Protein AF-A0A143XQ13-F1 (afdb_monomer_lite)

Sequence (86 aa):
MQKSENTKGRKKQFTKAFSYIDYSKDEKRYFGKILFYEKGKKLPKRAALEIRIDANNKADLKEQMRRIEKLYPSDQNTITVDMEMI

Foldseek 3Di:
DDDPPPLVVVQQFKAWAEKEWEADPVVLKIKIKTFIDTPPDDPDPDGPDMDIDIGNDPVVVVVVVVVVNVSHHHDPNHDYDYDYDD

pLDDT: mean 75.45, std 15.93, range [39.0, 93.25]

Radius of gyration: 14.31 Å; chains: 1; bounding box: 27×42×38 Å

Structure (mmCIF, N/CA/C/O backbone):
data_AF-A0A143XQ13-F1
#
_entry.id   AF-A0A143XQ13-F1
#
loop_
_atom_site.group_PDB
_atom_site.id
_atom_site.type_symbol
_atom_site.label_atom_id
_atom_site.label_alt_id
_atom_site.label_comp_id
_atom_site.label_asym_id
_atom_site.label_entity_id
_atom_site.label_seq_id
_atom_site.pdbx_PDB_ins_code
_atom_site.Cartn_x
_atom_site.Cartn_y
_atom_site.Cartn_z
_atom_site.occupancy
_atom_site.B_iso_or_equiv
_atom_site.auth_seq_id
_atom_site.auth_comp_id
_atom_site.auth_asym_id
_atom_site.auth_atom_id
_atom_site.pdbx_PDB_model_num
ATOM 1 N N . MET A 1 1 ? -8.555 30.958 5.683 1.00 42.84 1 MET A N 1
ATOM 2 C CA . MET A 1 1 ? -7.631 29.896 6.142 1.00 42.84 1 MET A CA 1
ATOM 3 C C . MET A 1 1 ? -8.421 28.866 6.947 1.00 42.84 1 MET A C 1
ATOM 5 O O . MET A 1 1 ? -8.697 29.109 8.114 1.00 42.84 1 MET A O 1
ATOM 9 N N . GLN A 1 2 ? -8.874 27.771 6.326 1.00 39.00 2 GLN A N 1
ATOM 10 C CA . GLN A 1 2 ? -9.576 26.691 7.036 1.00 39.00 2 GLN A CA 1
ATOM 11 C C . GLN A 1 2 ? -8.578 25.637 7.518 1.00 39.00 2 GLN A C 1
ATOM 13 O O . GLN A 1 2 ? -7.670 25.233 6.796 1.00 39.00 2 GLN A O 1
ATOM 18 N N . LYS A 1 3 ? -8.735 25.287 8.793 1.00 39.00 3 LYS A N 1
ATOM 19 C CA . LYS A 1 3 ? -7.778 24.587 9.641 1.00 39.00 3 LYS A CA 1
ATOM 20 C C . LYS A 1 3 ? -7.609 23.120 9.250 1.00 39.00 3 LYS A C 1
ATOM 22 O O . LYS A 1 3 ? -8.568 22.396 8.994 1.00 39.00 3 LYS A O 1
ATOM 27 N N . SER A 1 4 ? -6.359 22.685 9.331 1.00 44.69 4 SER A N 1
ATOM 28 C CA . SER A 1 4 ? -5.837 21.321 9.243 1.00 44.69 4 SER A CA 1
ATOM 29 C C . SER A 1 4 ? -6.332 20.376 10.360 1.00 44.69 4 SER A C 1
ATOM 31 O O . SER A 1 4 ? -5.532 19.687 10.992 1.00 44.69 4 SER A O 1
ATOM 33 N N . GLU A 1 5 ? -7.637 20.331 10.640 1.00 40.06 5 GLU A N 1
ATOM 34 C CA . GLU A 1 5 ? -8.232 19.406 11.624 1.00 40.06 5 GLU A CA 1
ATOM 35 C C . GLU A 1 5 ? -8.643 18.060 11.003 1.00 40.06 5 GLU A C 1
ATOM 37 O O . GLU A 1 5 ? -8.657 17.033 11.685 1.00 40.06 5 GLU A O 1
ATOM 42 N N . ASN A 1 6 ? -8.868 18.013 9.687 1.00 44.78 6 ASN A N 1
ATOM 43 C CA . ASN A 1 6 ? -9.402 16.823 9.012 1.00 44.78 6 ASN A CA 1
ATOM 44 C C . ASN A 1 6 ? -8.430 15.625 8.944 1.00 44.78 6 ASN A C 1
ATOM 46 O O . ASN A 1 6 ? -8.850 14.475 8.806 1.00 44.78 6 ASN A O 1
ATOM 50 N N . THR A 1 7 ? -7.120 15.851 9.070 1.00 45.75 7 THR A N 1
ATOM 51 C CA . THR A 1 7 ? -6.098 14.790 8.998 1.00 45.75 7 THR A CA 1
ATOM 52 C C . THR A 1 7 ? -5.792 14.135 10.346 1.00 45.75 7 THR A C 1
ATOM 54 O O . THR A 1 7 ? -5.420 12.961 10.373 1.00 45.75 7 THR A O 1
ATOM 57 N N . LYS A 1 8 ? -5.987 14.831 11.478 1.00 47.78 8 LYS A N 1
ATOM 58 C CA . LYS A 1 8 ? -5.756 14.253 12.820 1.00 47.78 8 LYS A CA 1
ATOM 59 C C . LYS A 1 8 ? -6.837 13.239 13.221 1.00 47.78 8 LYS A C 1
ATOM 61 O O . LYS A 1 8 ? -6.515 12.270 13.907 1.00 47.78 8 LYS A O 1
ATOM 66 N N . GLY A 1 9 ? -8.081 13.419 12.763 1.00 50.12 9 GLY A N 1
ATOM 67 C CA . GLY A 1 9 ? -9.193 12.493 13.023 1.00 50.12 9 GLY A CA 1
ATOM 68 C C . GLY A 1 9 ? -9.064 11.159 12.278 1.00 50.12 9 GLY A C 1
ATOM 69 O O . GLY A 1 9 ? -9.155 10.097 12.892 1.00 50.12 9 GLY A O 1
ATOM 70 N N . ARG A 1 10 ? -8.743 11.198 10.976 1.00 53.12 10 ARG A N 1
ATOM 71 C CA . ARG A 1 10 ? -8.629 9.993 10.128 1.00 53.12 10 ARG A CA 1
ATOM 72 C C . ARG A 1 10 ? -7.525 9.030 10.589 1.00 53.12 10 ARG A C 1
ATOM 74 O O . ARG A 1 10 ? -7.749 7.825 10.637 1.00 53.12 10 ARG A O 1
ATOM 81 N N . LYS A 1 11 ? -6.366 9.535 11.033 1.00 54.59 11 LYS A N 1
ATOM 82 C CA . LYS A 1 11 ? -5.265 8.692 11.556 1.00 54.59 11 LYS A CA 1
ATOM 83 C C . LYS A 1 11 ? -5.638 7.859 12.789 1.00 54.59 11 LYS A C 1
ATOM 85 O O . LYS A 1 11 ? -5.041 6.812 13.029 1.00 54.59 11 LYS A O 1
ATOM 90 N N . LYS A 1 12 ? -6.597 8.322 13.599 1.00 59.62 12 LYS A N 1
ATOM 91 C CA . LYS A 1 12 ? -7.049 7.594 14.795 1.00 59.62 12 LYS A CA 1
ATOM 92 C C . LYS A 1 12 ? -8.093 6.523 14.478 1.00 59.62 12 LYS A C 1
ATOM 94 O O . LYS A 1 12 ? -8.257 5.626 15.297 1.00 59.62 12 LYS A O 1
ATOM 99 N N . GLN A 1 13 ? -8.741 6.597 13.317 1.00 69.00 13 GLN A N 1
ATOM 100 C CA . GLN A 1 13 ? -9.883 5.754 12.961 1.00 69.00 13 GLN A CA 1
ATOM 101 C C . GLN A 1 13 ? -9.511 4.554 12.097 1.00 69.00 13 GLN A C 1
ATOM 103 O O . GLN A 1 13 ? -10.215 3.559 12.171 1.00 69.00 13 GLN A O 1
ATOM 108 N N . PHE A 1 14 ? -8.410 4.598 11.340 1.00 73.50 14 PHE A N 1
ATOM 109 C CA . PHE A 1 14 ? -8.059 3.529 10.400 1.00 73.50 14 PHE A CA 1
ATOM 110 C C . PHE A 1 14 ? -6.768 2.790 10.774 1.00 73.50 14 PHE A C 1
ATOM 112 O O . PHE A 1 14 ? -5.850 3.379 11.348 1.00 73.50 14 PHE A O 1
ATOM 119 N N . THR A 1 15 ? -6.702 1.502 10.437 1.00 78.06 15 THR A N 1
ATOM 120 C CA . THR A 1 15 ? -5.497 0.664 10.484 1.00 78.06 15 THR A CA 1
ATOM 121 C C . THR A 1 15 ? -5.221 0.079 9.104 1.00 78.06 15 THR A C 1
ATOM 123 O O . THR A 1 15 ? -6.162 -0.229 8.364 1.00 78.06 15 THR A O 1
ATOM 126 N N . LYS A 1 16 ? -3.944 -0.048 8.733 1.00 74.81 16 LYS A N 1
ATOM 127 C CA . LYS A 1 16 ? -3.553 -0.706 7.482 1.00 74.81 16 LYS A CA 1
ATOM 128 C C . LYS A 1 16 ? -3.933 -2.182 7.564 1.00 74.81 16 LYS A C 1
ATOM 130 O O . LYS A 1 16 ? -3.654 -2.840 8.560 1.00 74.81 16 LYS A O 1
ATOM 135 N N . ALA A 1 17 ? -4.567 -2.677 6.511 1.00 74.25 17 ALA A N 1
ATOM 136 C CA . ALA A 1 17 ? -4.953 -4.075 6.395 1.00 74.25 17 ALA A CA 1
ATOM 137 C C . ALA A 1 17 ? -4.095 -4.803 5.367 1.00 74.25 17 ALA A C 1
ATOM 139 O O . ALA A 1 17 ? -3.613 -5.908 5.606 1.00 74.25 17 ALA A O 1
ATOM 140 N N . PHE A 1 18 ? -3.913 -4.157 4.218 1.00 80.75 18 PHE A N 1
ATOM 141 C CA . PHE A 1 18 ? -3.292 -4.767 3.061 1.00 80.75 18 PHE A CA 1
ATOM 142 C C . PHE A 1 18 ? -2.635 -3.706 2.189 1.00 80.75 18 PHE A C 1
ATOM 144 O O . PHE A 1 18 ? -3.195 -2.622 2.008 1.00 80.75 18 PHE A O 1
ATOM 151 N N . SER A 1 19 ? -1.479 -4.025 1.620 1.00 83.56 19 SER A N 1
ATOM 152 C CA . SER A 1 19 ? -0.903 -3.248 0.527 1.00 83.56 19 SER A CA 1
ATOM 153 C C . SER A 1 19 ? -0.455 -4.154 -0.617 1.00 83.56 19 SER A C 1
ATOM 155 O O . SER A 1 19 ? 0.113 -5.215 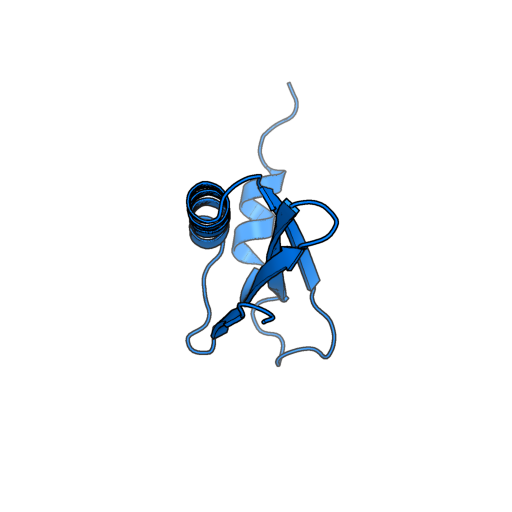-0.365 1.00 83.56 19 SER A O 1
ATOM 157 N N . TYR A 1 20 ? -0.731 -3.741 -1.860 1.00 88.38 20 TYR A N 1
ATOM 158 C CA . TYR A 1 20 ? -0.266 -4.417 -3.074 1.00 88.38 20 TYR A CA 1
ATOM 159 C C . TYR A 1 20 ? 0.522 -3.480 -3.981 1.00 88.38 20 TYR A C 1
ATOM 161 O O . TYR A 1 20 ? 0.230 -2.282 -4.034 1.00 88.38 20 TYR A O 1
ATOM 169 N N . ILE A 1 21 ? 1.475 -4.053 -4.712 1.00 87.88 21 ILE A N 1
ATOM 170 C CA . ILE A 1 21 ? 2.152 -3.448 -5.864 1.00 87.88 21 ILE A CA 1
ATOM 171 C C . ILE A 1 21 ? 1.910 -4.349 -7.073 1.00 87.88 21 ILE A C 1
ATOM 173 O O . ILE A 1 21 ? 1.978 -5.566 -6.931 1.00 87.88 21 ILE A O 1
ATOM 177 N N . ASP A 1 22 ? 1.631 -3.738 -8.219 1.00 89.00 22 ASP A N 1
ATOM 178 C CA . ASP A 1 22 ? 1.440 -4.381 -9.517 1.00 89.00 22 ASP A CA 1
ATOM 179 C C . ASP A 1 22 ? 2.147 -3.567 -10.620 1.00 89.00 22 ASP A C 1
ATOM 181 O O . ASP A 1 22 ? 2.436 -2.380 -10.434 1.00 89.00 22 ASP A O 1
ATOM 185 N N . TYR A 1 23 ? 2.431 -4.186 -11.766 1.00 87.81 23 TYR A N 1
ATOM 186 C CA . TYR A 1 23 ? 3.010 -3.540 -12.945 1.00 87.81 23 TYR A CA 1
ATOM 187 C C . TYR A 1 23 ? 2.171 -3.839 -14.190 1.00 87.81 23 TYR A C 1
ATOM 189 O O . TYR A 1 23 ? 2.084 -4.980 -14.637 1.00 87.81 23 TYR A O 1
ATOM 197 N N . SER A 1 24 ? 1.606 -2.797 -14.802 1.00 86.06 24 SER A N 1
ATOM 198 C CA . SER A 1 24 ? 0.960 -2.914 -16.109 1.00 86.06 24 SER A CA 1
ATOM 199 C C . SER A 1 24 ? 2.007 -2.841 -17.211 1.00 86.06 24 SER A C 1
ATOM 201 O O . SER A 1 24 ? 2.661 -1.810 -17.392 1.00 86.06 24 SER A O 1
ATOM 203 N N . LYS A 1 25 ? 2.135 -3.923 -17.982 1.00 85.06 25 LYS A N 1
ATOM 204 C CA . LYS A 1 25 ? 3.003 -3.967 -19.168 1.00 85.06 25 LYS A CA 1
ATOM 205 C C . LYS A 1 25 ? 2.480 -3.089 -20.303 1.00 85.06 25 LYS A C 1
ATOM 207 O O . LYS A 1 25 ? 3.288 -2.476 -20.998 1.00 85.06 25 LYS A O 1
ATOM 212 N N . ASP A 1 26 ? 1.159 -3.002 -20.447 1.00 87.31 26 ASP A N 1
ATOM 213 C CA . ASP A 1 26 ? 0.507 -2.221 -21.501 1.00 87.31 26 ASP A CA 1
ATOM 214 C C . ASP A 1 26 ? 0.741 -0.725 -21.294 1.00 87.31 26 ASP A C 1
ATOM 216 O O . ASP A 1 26 ? 1.138 -0.008 -22.211 1.00 87.31 26 ASP A O 1
ATOM 220 N N . GLU A 1 27 ? 0.576 -0.262 -20.054 1.00 87.38 27 GLU A N 1
ATOM 221 C CA . GLU A 1 27 ? 0.775 1.147 -19.709 1.00 87.38 27 GLU A CA 1
ATOM 222 C C . GLU A 1 27 ? 2.232 1.469 -19.358 1.00 87.38 27 GLU A C 1
ATOM 224 O O . GLU A 1 27 ? 2.608 2.638 -19.301 1.00 87.38 27 GLU A O 1
ATOM 229 N N . LYS A 1 28 ? 3.067 0.443 -1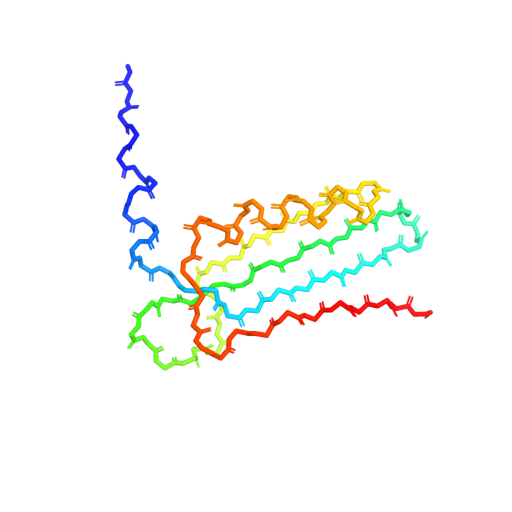9.144 1.00 89.31 28 LYS A N 1
ATOM 230 C CA . LYS A 1 28 ? 4.438 0.535 -18.615 1.00 89.31 28 LYS A CA 1
ATOM 231 C C . LYS A 1 28 ? 4.513 1.288 -17.281 1.00 89.31 28 LYS A C 1
ATOM 233 O O . LYS A 1 28 ? 5.462 2.035 -17.040 1.00 89.31 28 LYS A O 1
ATOM 238 N N . ARG A 1 29 ? 3.530 1.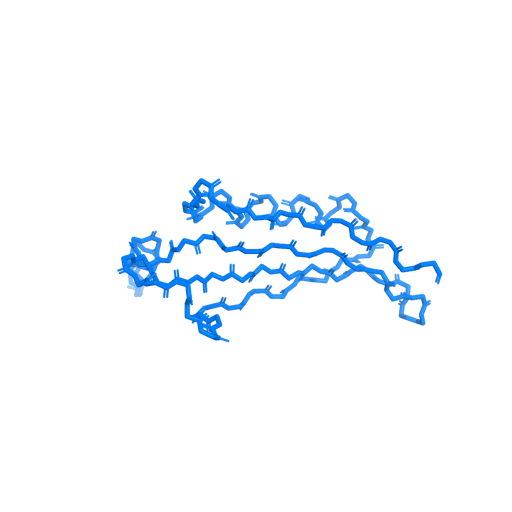077 -16.402 1.00 90.69 29 ARG A N 1
ATOM 239 C CA . ARG A 1 29 ? 3.374 1.796 -15.124 1.00 90.69 29 ARG A CA 1
ATOM 240 C C . ARG A 1 29 ? 3.186 0.847 -13.954 1.00 90.69 29 ARG A C 1
ATOM 242 O O . ARG A 1 29 ? 2.649 -0.248 -14.099 1.00 90.69 29 ARG A O 1
ATOM 249 N N . TYR A 1 30 ? 3.633 1.288 -12.787 1.00 91.56 30 TYR A N 1
ATOM 250 C CA . TYR A 1 30 ? 3.458 0.590 -11.524 1.00 91.56 30 TYR A CA 1
ATOM 251 C C . TYR A 1 30 ? 2.243 1.136 -10.782 1.00 91.56 30 TYR A C 1
ATOM 253 O O . TYR A 1 30 ? 2.091 2.348 -10.624 1.00 91.56 30 TYR A O 1
ATOM 261 N N . PHE A 1 31 ? 1.429 0.231 -10.250 1.00 92.31 31 PHE A N 1
ATOM 262 C CA . PHE A 1 31 ? 0.244 0.542 -9.466 1.00 92.31 31 PHE A CA 1
ATOM 263 C C . PHE A 1 31 ? 0.404 0.034 -8.046 1.00 92.31 31 PHE A C 1
ATOM 265 O O . PHE A 1 31 ? 0.672 -1.138 -7.809 1.00 92.31 31 PHE A O 1
ATOM 272 N N . GLY A 1 32 ? 0.204 0.920 -7.082 1.00 91.81 32 GLY A N 1
ATOM 273 C CA . GLY A 1 32 ? 0.136 0.578 -5.672 1.00 91.81 32 GLY A CA 1
ATOM 274 C C . GLY A 1 32 ? -1.275 0.761 -5.156 1.00 91.81 32 GLY A C 1
ATOM 275 O O . GLY A 1 32 ? -1.964 1.722 -5.506 1.00 91.81 32 GLY A O 1
ATOM 276 N N . LYS A 1 33 ? -1.698 -0.120 -4.259 1.00 91.75 33 LYS A N 1
ATOM 277 C CA . LYS A 1 33 ? -2.934 0.072 -3.505 1.00 91.75 33 LYS A CA 1
ATOM 278 C C . LYS A 1 33 ? -2.712 -0.228 -2.046 1.00 91.75 33 LYS A C 1
ATOM 280 O O . LYS A 1 33 ? -2.050 -1.199 -1.694 1.00 91.75 33 LYS A O 1
ATOM 285 N N . ILE A 1 34 ? -3.314 0.588 -1.194 1.00 88.69 34 ILE A N 1
ATOM 286 C CA . ILE A 1 34 ? -3.314 0.388 0.248 1.00 88.69 34 ILE A CA 1
ATOM 287 C C . ILE A 1 34 ? -4.762 0.396 0.724 1.00 88.69 34 ILE A C 1
ATOM 289 O O . ILE A 1 34 ? -5.512 1.340 0.464 1.00 88.69 34 ILE A O 1
ATOM 293 N N . LEU A 1 35 ? -5.150 -0.680 1.401 1.00 87.31 35 LEU A N 1
ATOM 294 C CA . LEU A 1 35 ? -6.462 -0.863 2.001 1.00 87.31 35 LEU A CA 1
ATOM 295 C C . LEU A 1 35 ? -6.371 -0.664 3.509 1.00 87.31 35 LEU A C 1
ATOM 297 O O . LEU A 1 35 ? -5.492 -1.221 4.177 1.00 87.31 35 LEU A O 1
ATOM 301 N N . PHE A 1 36 ? -7.330 0.081 4.045 1.00 84.94 36 PHE A N 1
ATOM 302 C CA . PHE A 1 36 ? -7.455 0.327 5.472 1.00 84.94 36 PHE A CA 1
ATOM 303 C C . PHE A 1 36 ? -8.837 -0.074 5.980 1.00 84.94 36 PHE A C 1
ATOM 305 O O . PHE A 1 36 ? -9.849 0.089 5.290 1.00 84.94 36 PHE A O 1
ATOM 312 N N . TYR A 1 37 ? -8.882 -0.536 7.224 1.00 83.44 37 TYR A N 1
ATOM 313 C CA . TYR A 1 37 ? -10.116 -0.809 7.956 1.00 83.44 37 TYR A CA 1
ATOM 314 C C . TYR A 1 37 ? -10.256 0.126 9.146 1.00 83.44 37 TYR A C 1
ATOM 316 O O . TYR A 1 37 ? -9.266 0.660 9.640 1.00 83.44 37 TYR A O 1
ATOM 324 N N . GLU A 1 38 ? -11.484 0.325 9.618 1.00 79.50 38 GLU A N 1
ATOM 325 C CA . GLU A 1 38 ? -11.706 1.047 10.868 1.00 79.50 38 GLU A CA 1
ATOM 326 C C . GLU A 1 38 ? -11.178 0.241 12.062 1.00 79.50 38 GLU A C 1
ATOM 328 O O . GLU A 1 38 ? -11.435 -0.959 12.181 1.00 79.50 38 GLU A O 1
ATOM 333 N N . LYS A 1 39 ? -10.448 0.900 12.965 1.00 73.75 39 LYS A N 1
ATOM 334 C CA . LYS A 1 39 ? -9.936 0.293 14.196 1.00 73.75 39 LYS A CA 1
ATOM 335 C C . LYS A 1 39 ? -11.079 -0.247 15.055 1.00 73.75 39 LYS A C 1
ATOM 337 O O . LYS A 1 39 ? -12.116 0.395 15.195 1.00 73.75 39 LYS A O 1
ATOM 342 N N . GLY A 1 40 ? -10.860 -1.404 15.679 1.00 68.31 40 GLY A N 1
ATOM 343 C CA . GLY A 1 40 ? -11.820 -2.021 16.601 1.00 68.31 40 GLY A CA 1
ATOM 344 C C . GLY A 1 40 ? -12.970 -2.774 15.925 1.00 68.31 40 GLY A C 1
ATOM 345 O O . GLY A 1 40 ? -13.756 -3.416 16.618 1.00 68.31 40 GLY A O 1
ATOM 346 N N . LYS A 1 41 ? -13.064 -2.760 14.588 1.00 65.56 41 LYS A N 1
ATOM 347 C CA . LYS A 1 41 ? -13.969 -3.646 13.847 1.00 65.56 41 LYS A CA 1
ATOM 348 C C . LYS A 1 41 ? -13.236 -4.935 13.468 1.00 65.56 41 LYS A C 1
ATOM 350 O O . LYS A 1 41 ? -12.095 -4.890 13.016 1.00 65.56 41 LYS A O 1
ATOM 355 N N . LYS A 1 42 ? -13.897 -6.092 13.625 1.00 62.81 42 LYS A N 1
ATOM 356 C CA . LYS A 1 42 ? -13.439 -7.356 13.012 1.00 62.81 42 LYS A CA 1
ATOM 357 C C . LYS A 1 42 ? -13.259 -7.120 11.513 1.00 62.81 42 LYS A C 1
ATOM 359 O O . LYS A 1 42 ? -14.151 -6.498 10.941 1.00 62.81 42 LYS A O 1
ATOM 364 N N . LEU A 1 43 ? -12.156 -7.612 10.928 1.00 65.94 43 LEU A N 1
ATOM 365 C CA . LEU A 1 43 ? -11.788 -7.499 9.504 1.00 65.94 43 LEU A CA 1
ATOM 366 C C . LEU A 1 43 ? -13.041 -7.490 8.604 1.00 65.94 43 LEU A C 1
ATOM 368 O O . LEU A 1 43 ? -13.610 -8.551 8.334 1.00 65.94 43 LEU A O 1
ATOM 372 N N . PRO A 1 44 ? -13.542 -6.306 8.210 1.00 63.47 44 PRO A N 1
ATOM 373 C CA . PRO A 1 44 ? -14.803 -6.223 7.499 1.00 63.47 44 PRO A CA 1
ATOM 374 C C . PRO A 1 44 ? -14.607 -6.715 6.065 1.00 63.47 44 PRO A C 1
ATOM 376 O O . PRO A 1 44 ? -13.532 -6.588 5.489 1.00 63.47 44 PRO A O 1
ATOM 379 N N . LYS A 1 45 ? -15.677 -7.227 5.446 1.00 67.81 45 LYS A N 1
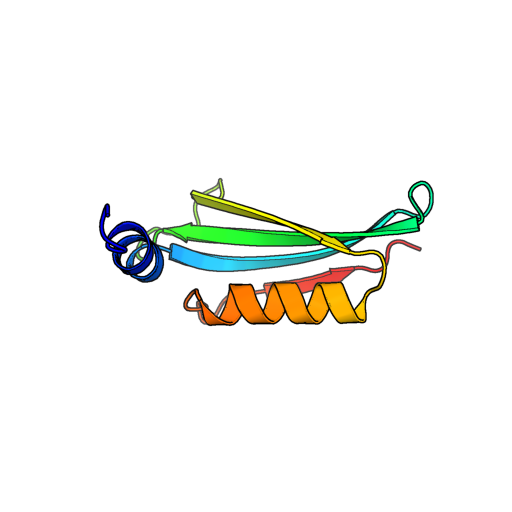ATOM 380 C CA . LYS A 1 45 ? -15.655 -7.696 4.045 1.00 67.81 45 LYS A CA 1
ATOM 381 C C . LYS A 1 45 ? -15.250 -6.611 3.028 1.00 67.81 45 LYS A C 1
ATOM 383 O O . LYS A 1 45 ? -15.042 -6.928 1.863 1.00 67.81 45 LYS A O 1
ATOM 388 N N . ARG A 1 46 ? -15.213 -5.333 3.426 1.00 70.50 46 ARG A N 1
ATOM 389 C CA . ARG A 1 46 ? -14.921 -4.179 2.563 1.00 70.50 46 ARG A CA 1
ATOM 390 C C . ARG A 1 46 ? -13.991 -3.201 3.262 1.00 70.50 46 ARG A C 1
ATOM 392 O O . ARG A 1 46 ? -14.177 -2.922 4.446 1.00 70.50 46 ARG A O 1
ATOM 399 N N . ALA A 1 47 ? -13.021 -2.673 2.515 1.00 78.19 47 ALA A N 1
ATOM 400 C CA . ALA A 1 47 ? -12.128 -1.625 2.994 1.00 78.19 47 ALA A CA 1
ATOM 401 C C . ALA A 1 47 ? -12.925 -0.365 3.344 1.00 78.19 47 ALA A C 1
ATOM 403 O O . ALA A 1 47 ? -13.854 0.009 2.631 1.00 78.19 47 ALA A O 1
ATOM 404 N N . ALA A 1 48 ? -12.555 0.278 4.447 1.00 80.69 48 ALA A N 1
ATOM 405 C CA . ALA A 1 48 ? -13.148 1.546 4.857 1.00 80.69 48 ALA A CA 1
ATOM 406 C C . ALA A 1 48 ? -12.483 2.730 4.142 1.00 80.69 48 ALA A C 1
ATOM 408 O O . ALA A 1 48 ? -13.119 3.749 3.886 1.00 80.69 48 ALA A O 1
ATOM 409 N N . LEU A 1 49 ? -11.204 2.577 3.793 1.00 84.31 49 LEU A N 1
ATOM 410 C CA . LEU A 1 49 ? -10.464 3.515 2.965 1.00 84.31 49 LEU A CA 1
ATOM 411 C C . LEU A 1 49 ? -9.567 2.747 1.998 1.00 84.31 49 LEU A C 1
ATOM 413 O O . LEU A 1 49 ? -8.960 1.734 2.346 1.00 84.31 49 LEU A O 1
ATOM 417 N N . GLU A 1 50 ? -9.468 3.280 0.790 1.00 89.19 50 GLU A N 1
ATOM 418 C CA . GLU A 1 50 ? -8.637 2.770 -0.285 1.00 89.19 50 GLU A CA 1
ATOM 419 C C . GLU A 1 50 ? -7.803 3.924 -0.842 1.00 89.19 50 GLU A C 1
ATOM 421 O O . GLU A 1 50 ? -8.344 4.975 -1.185 1.00 89.19 50 GLU A O 1
ATOM 426 N N . ILE A 1 51 ? -6.486 3.733 -0.918 1.00 89.44 51 ILE A N 1
ATOM 427 C CA . ILE A 1 51 ? -5.571 4.672 -1.571 1.00 89.44 51 ILE A CA 1
ATOM 428 C C . ILE A 1 51 ? -4.932 3.956 -2.752 1.00 89.44 51 ILE A C 1
ATOM 430 O O . ILE A 1 51 ? -4.362 2.880 -2.577 1.00 89.44 51 ILE A O 1
ATOM 434 N N . ARG A 1 52 ? -5.034 4.561 -3.938 1.00 92.00 52 ARG A N 1
ATOM 435 C CA . ARG A 1 52 ? -4.381 4.112 -5.171 1.00 92.00 52 ARG A CA 1
ATOM 436 C C . ARG A 1 52 ? -3.242 5.063 -5.505 1.00 92.00 52 ARG A C 1
ATOM 438 O O . ARG A 1 52 ? -3.395 6.273 -5.350 1.00 92.00 52 ARG A O 1
ATOM 445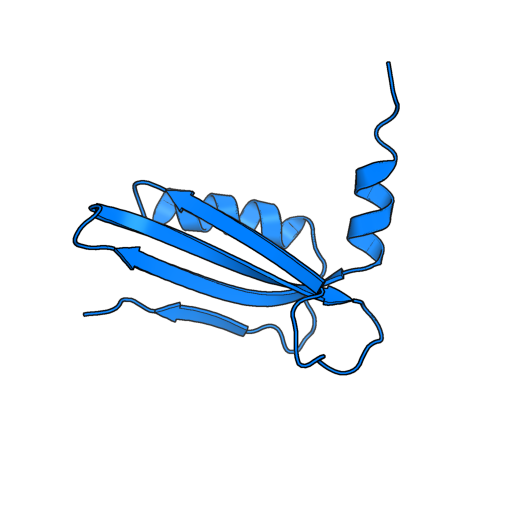 N N . ILE A 1 53 ? -2.120 4.509 -5.933 1.00 92.44 53 ILE A N 1
ATOM 446 C CA . ILE A 1 53 ? -0.902 5.236 -6.274 1.00 92.44 53 ILE A CA 1
ATOM 447 C C . ILE A 1 53 ? -0.434 4.713 -7.622 1.00 92.44 53 ILE A C 1
ATOM 449 O O . ILE A 1 53 ? -0.505 3.514 -7.879 1.00 92.44 53 ILE A O 1
ATOM 453 N N . ASP A 1 54 ? 0.050 5.612 -8.458 1.00 92.62 54 ASP A N 1
ATOM 454 C CA . ASP A 1 54 ? 0.607 5.297 -9.761 1.00 92.62 54 ASP A CA 1
ATOM 455 C C . ASP A 1 54 ? 2.017 5.892 -9.832 1.00 92.62 54 ASP A C 1
ATOM 457 O O . ASP A 1 54 ? 2.222 7.041 -9.427 1.00 92.62 54 ASP A O 1
ATOM 461 N N . ALA A 1 55 ? 2.981 5.109 -10.313 1.00 92.44 55 ALA A N 1
ATOM 462 C CA . ALA A 1 55 ? 4.337 5.572 -10.552 1.00 92.44 55 ALA A CA 1
ATOM 463 C C . ALA A 1 55 ? 4.948 4.953 -11.815 1.00 92.44 55 ALA A C 1
ATOM 465 O O . ALA A 1 55 ? 4.683 3.810 -12.181 1.00 92.44 55 ALA A O 1
ATOM 466 N N . ASN A 1 56 ? 5.879 5.678 -12.434 1.00 91.44 56 ASN A N 1
ATOM 467 C CA . ASN A 1 56 ? 6.614 5.192 -13.609 1.00 91.44 56 ASN A CA 1
ATOM 468 C C . ASN A 1 56 ? 7.708 4.170 -13.260 1.00 91.44 56 ASN A C 1
ATOM 470 O O . ASN A 1 56 ? 8.219 3.483 -14.140 1.00 91.44 56 ASN A O 1
ATOM 474 N N . ASN A 1 57 ? 8.112 4.072 -11.991 1.00 91.69 57 ASN A N 1
ATOM 475 C CA . ASN A 1 57 ? 9.115 3.108 -11.549 1.00 91.69 57 ASN A CA 1
ATOM 476 C C . ASN A 1 57 ? 8.779 2.535 -10.164 1.00 91.69 57 ASN A C 1
ATOM 478 O O . ASN A 1 57 ? 8.135 3.184 -9.337 1.00 91.69 57 ASN A O 1
ATOM 482 N N . LYS A 1 58 ? 9.262 1.313 -9.904 1.00 89.50 58 LYS A N 1
ATOM 483 C CA . LYS A 1 58 ? 8.975 0.567 -8.671 1.00 89.50 58 LYS A CA 1
ATOM 484 C C . LYS A 1 58 ? 9.496 1.265 -7.412 1.00 89.50 58 LYS A C 1
ATOM 486 O O . LYS A 1 58 ? 8.876 1.159 -6.356 1.00 89.50 58 LYS A O 1
ATOM 491 N N . ALA A 1 59 ? 10.640 1.945 -7.497 1.00 90.88 59 ALA A N 1
ATOM 492 C CA . ALA A 1 59 ? 11.279 2.575 -6.342 1.00 90.88 59 ALA A CA 1
ATOM 493 C C . ALA A 1 59 ? 10.463 3.769 -5.826 1.00 90.88 59 ALA A C 1
ATOM 495 O O . ALA A 1 59 ? 10.193 3.851 -4.628 1.00 90.88 59 ALA A O 1
ATOM 496 N N . ASP A 1 60 ? 10.005 4.627 -6.736 1.00 93.25 60 ASP A N 1
ATOM 497 C CA . ASP A 1 60 ? 9.117 5.748 -6.434 1.00 93.25 60 ASP A CA 1
ATOM 498 C C . ASP A 1 60 ? 7.786 5.251 -5.857 1.00 93.25 60 ASP A C 1
ATOM 500 O O . ASP A 1 60 ? 7.360 5.714 -4.797 1.00 93.25 60 ASP A O 1
ATOM 504 N N . LEU A 1 61 ? 7.190 4.208 -6.453 1.00 92.31 61 LEU A N 1
ATOM 505 C CA . LEU A 1 61 ? 5.976 3.604 -5.900 1.00 92.31 61 LEU A CA 1
ATOM 506 C C . LEU A 1 61 ? 6.176 3.141 -4.451 1.00 92.31 61 LEU A C 1
ATOM 508 O O . LEU A 1 61 ? 5.374 3.462 -3.570 1.00 92.31 61 LEU A O 1
ATOM 512 N N . LYS A 1 62 ? 7.267 2.409 -4.189 1.00 89.62 62 LYS A N 1
ATOM 513 C CA . LYS A 1 62 ? 7.611 1.924 -2.846 1.00 89.62 62 LYS A CA 1
ATOM 514 C C . LYS A 1 62 ? 7.801 3.075 -1.865 1.00 89.62 62 LYS A C 1
ATOM 516 O O . LYS A 1 62 ? 7.353 2.980 -0.720 1.00 89.62 62 LYS A O 1
ATOM 521 N N . GLU A 1 63 ? 8.434 4.165 -2.286 1.00 92.75 63 GLU A N 1
ATOM 522 C CA . GLU A 1 63 ? 8.623 5.332 -1.434 1.00 92.75 63 GLU A CA 1
ATOM 523 C C . GLU A 1 63 ? 7.292 6.019 -1.100 1.00 92.75 63 GLU A C 1
ATOM 525 O O . GLU A 1 63 ? 7.016 6.289 0.076 1.00 92.75 63 GLU A O 1
ATOM 530 N N . GLN A 1 64 ? 6.442 6.256 -2.100 1.00 91.69 64 GLN A N 1
ATOM 531 C CA . GLN A 1 64 ? 5.125 6.863 -1.909 1.00 91.69 64 GLN A CA 1
ATOM 532 C C . GLN A 1 64 ? 4.239 6.008 -0.998 1.00 91.69 64 GLN A C 1
ATOM 534 O O . GLN A 1 64 ? 3.656 6.522 -0.037 1.00 91.69 64 GLN A O 1
ATOM 539 N N . MET A 1 65 ? 4.212 4.692 -1.228 1.00 89.69 65 MET A N 1
ATOM 540 C CA . MET A 1 65 ? 3.514 3.749 -0.359 1.00 89.69 65 MET A CA 1
ATOM 541 C C . MET A 1 65 ? 4.041 3.838 1.067 1.00 89.69 65 MET A C 1
ATOM 543 O O . MET A 1 65 ? 3.262 4.092 1.980 1.00 89.69 65 MET A O 1
ATOM 547 N N . ARG A 1 66 ? 5.359 3.752 1.278 1.00 87.69 66 ARG A N 1
ATOM 548 C CA . ARG A 1 66 ? 5.964 3.851 2.615 1.00 87.69 66 ARG A CA 1
ATOM 549 C C . ARG A 1 66 ? 5.607 5.159 3.324 1.00 87.69 66 ARG A C 1
ATOM 551 O O . ARG A 1 66 ? 5.380 5.156 4.534 1.00 87.69 66 ARG A O 1
ATOM 558 N N . ARG A 1 67 ? 5.565 6.287 2.606 1.00 89.19 67 ARG A N 1
ATOM 559 C CA . ARG A 1 67 ? 5.150 7.585 3.169 1.00 89.19 67 ARG A CA 1
ATOM 560 C C . ARG A 1 67 ? 3.707 7.528 3.660 1.00 89.19 67 ARG A C 1
ATOM 562 O O . ARG A 1 67 ? 3.448 7.976 4.772 1.00 89.19 67 ARG A O 1
ATOM 569 N N . ILE A 1 68 ? 2.802 6.937 2.882 1.00 87.06 68 ILE A N 1
ATOM 570 C CA . ILE A 1 68 ? 1.402 6.745 3.270 1.00 87.06 68 ILE A CA 1
ATOM 571 C C . ILE A 1 68 ? 1.292 5.772 4.443 1.00 87.06 68 ILE A C 1
ATOM 573 O O . ILE A 1 68 ? 0.619 6.081 5.418 1.00 87.06 68 ILE A O 1
ATOM 577 N N . GLU A 1 69 ? 1.996 4.644 4.412 1.00 81.25 69 GLU A N 1
ATOM 578 C CA . GLU A 1 69 ? 1.975 3.662 5.497 1.00 81.25 69 GLU A CA 1
ATOM 579 C C . GLU A 1 69 ? 2.457 4.258 6.826 1.00 81.25 69 GLU A C 1
ATOM 581 O O . GLU A 1 69 ? 1.875 3.968 7.861 1.00 81.25 69 GLU A O 1
ATOM 586 N N . LYS A 1 70 ? 3.428 5.181 6.826 1.00 83.44 70 LYS A N 1
ATOM 587 C CA . LYS A 1 70 ? 3.831 5.921 8.041 1.00 83.44 70 LYS A CA 1
ATOM 588 C C . LYS A 1 70 ? 2.730 6.825 8.609 1.00 83.44 70 LYS A C 1
ATOM 590 O O . LYS A 1 70 ? 2.806 7.238 9.766 1.00 83.44 70 LYS A O 1
ATOM 595 N N . LEU A 1 71 ? 1.731 7.196 7.807 1.00 82.62 71 LEU A N 1
ATOM 596 C CA . LEU A 1 71 ? 0.615 8.022 8.264 1.00 82.62 71 LEU A CA 1
ATOM 597 C C . LEU A 1 71 ? -0.432 7.210 9.024 1.00 82.62 71 LEU A C 1
ATOM 599 O O . LEU A 1 71 ? -1.148 7.811 9.827 1.00 82.62 71 LEU A O 1
ATOM 603 N N . TYR A 1 72 ? -0.508 5.896 8.813 1.00 79.12 72 TYR A N 1
ATOM 604 C CA . TYR A 1 72 ? -1.536 5.041 9.393 1.00 79.12 72 TYR A CA 1
ATOM 605 C C . TYR A 1 72 ? -0.903 3.938 10.250 1.00 79.12 72 TYR A C 1
ATOM 607 O O . TYR A 1 72 ? 0.051 3.291 9.830 1.00 79.12 72 TYR A O 1
ATOM 615 N N . PRO A 1 73 ? -1.425 3.679 11.454 1.00 72.56 73 PRO A N 1
ATOM 616 C CA . PRO A 1 73 ? -0.969 2.543 12.242 1.00 72.56 73 PRO A CA 1
ATOM 617 C C . PRO A 1 73 ? -1.228 1.237 11.477 1.00 72.56 73 PRO A C 1
ATOM 619 O O . PRO A 1 73 ? -2.222 1.119 10.760 1.00 72.56 73 PRO A O 1
ATOM 622 N N . SER A 1 74 ? -0.316 0.277 11.610 1.00 69.19 74 SER A N 1
ATOM 623 C CA . SER A 1 74 ? -0.468 -1.075 11.065 1.00 69.19 74 SER A CA 1
ATOM 624 C C . SER A 1 74 ? -0.920 -2.009 12.178 1.00 69.19 74 SER A C 1
ATOM 626 O O . SER A 1 74 ? -0.428 -1.903 13.302 1.00 69.19 74 SER A O 1
ATOM 628 N N . ASP A 1 75 ? -1.855 -2.903 11.876 1.00 66.50 75 ASP A N 1
ATOM 629 C CA . ASP A 1 75 ? -2.199 -3.994 12.786 1.00 66.50 75 ASP A CA 1
ATOM 630 C C . ASP A 1 75 ? -1.098 -5.070 12.727 1.00 66.50 75 ASP A C 1
ATOM 632 O O . ASP A 1 75 ? -0.393 -5.175 11.717 1.00 66.50 75 ASP A O 1
ATOM 636 N N . GLN A 1 76 ? -0.961 -5.894 13.769 1.00 58.31 76 GLN A N 1
ATOM 637 C CA . GLN A 1 76 ? -0.018 -7.025 13.792 1.00 58.31 76 GLN A CA 1
ATOM 638 C C . GLN A 1 76 ? -0.256 -8.002 12.627 1.00 58.31 76 GLN A C 1
ATOM 640 O O . GLN A 1 76 ? 0.662 -8.698 12.208 1.00 58.31 76 GLN A O 1
ATOM 645 N N . ASN A 1 77 ? -1.464 -7.991 12.059 1.00 60.31 77 ASN A N 1
ATOM 646 C CA . ASN A 1 77 ? -1.884 -8.833 10.939 1.00 60.31 77 ASN A CA 1
ATOM 647 C C . ASN A 1 77 ? -1.766 -8.152 9.565 1.00 60.31 77 ASN A C 1
ATOM 649 O O . ASN A 1 77 ? -2.422 -8.576 8.614 1.00 60.31 77 ASN A O 1
ATOM 653 N N . THR A 1 78 ? -1.004 -7.063 9.442 1.00 65.31 78 THR A N 1
ATOM 654 C CA . THR A 1 78 ? -0.900 -6.373 8.153 1.00 65.31 78 THR A CA 1
ATOM 655 C C . THR A 1 78 ? -0.069 -7.177 7.160 1.00 65.31 78 THR A C 1
ATOM 657 O O . THR A 1 78 ? 1.086 -7.496 7.432 1.00 65.31 78 THR A O 1
ATOM 660 N N . ILE A 1 79 ? -0.628 -7.426 5.976 1.00 67.31 79 ILE A N 1
ATOM 661 C CA . ILE A 1 79 ? 0.052 -8.145 4.898 1.00 67.31 79 ILE A CA 1
ATOM 662 C C . ILE A 1 79 ? 0.435 -7.147 3.799 1.00 67.31 79 ILE A C 1
ATOM 664 O O . ILE A 1 79 ? -0.422 -6.446 3.258 1.00 67.31 79 ILE A O 1
ATOM 668 N N . THR A 1 80 ? 1.719 -7.086 3.455 1.00 68.00 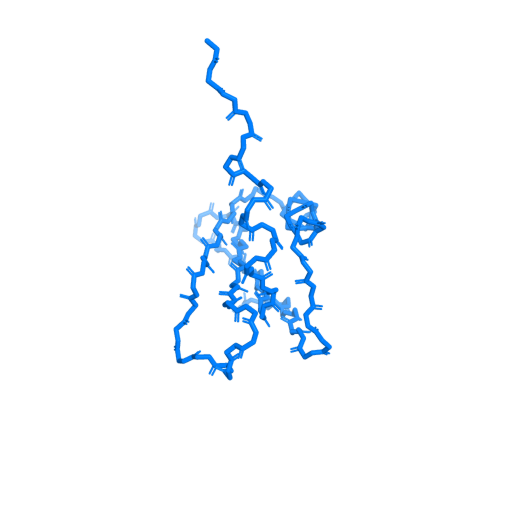80 THR A N 1
ATOM 669 C CA . THR A 1 80 ? 2.190 -6.422 2.233 1.00 68.00 80 THR A CA 1
ATOM 670 C C . THR A 1 80 ? 2.527 -7.493 1.212 1.00 68.00 80 THR A C 1
ATOM 672 O O . THR A 1 80 ? 3.314 -8.392 1.499 1.00 68.00 80 THR A O 1
ATOM 675 N N . VAL A 1 81 ? 1.930 -7.394 0.029 1.00 71.75 81 VAL A N 1
ATOM 676 C CA . VAL A 1 81 ? 2.156 -8.323 -1.073 1.00 71.75 81 VAL A CA 1
ATOM 677 C C . VAL A 1 81 ? 2.787 -7.569 -2.240 1.00 71.75 81 VAL A C 1
ATOM 679 O O . VAL A 1 81 ? 2.193 -6.651 -2.797 1.00 71.75 81 VAL A O 1
ATOM 682 N N . ASP A 1 82 ? 4.010 -7.948 -2.598 1.00 70.69 82 ASP A N 1
ATOM 683 C CA . ASP A 1 82 ? 4.701 -7.484 -3.807 1.00 70.69 82 ASP A CA 1
ATOM 684 C C . ASP A 1 82 ? 4.483 -8.576 -4.866 1.00 70.69 82 ASP A C 1
ATOM 686 O O . ASP A 1 82 ? 5.142 -9.615 -4.823 1.00 70.69 82 ASP A O 1
ATOM 690 N N . MET A 1 83 ? 3.472 -8.407 -5.726 1.00 66.31 83 MET A N 1
ATOM 691 C CA . MET A 1 83 ? 3.202 -9.325 -6.836 1.00 66.31 83 MET A CA 1
ATOM 692 C C . MET A 1 83 ? 3.790 -8.723 -8.112 1.00 66.31 83 MET A C 1
ATOM 694 O O . MET A 1 83 ? 3.362 -7.670 -8.570 1.00 66.31 83 MET A O 1
ATOM 698 N N . GLU A 1 84 ? 4.762 -9.408 -8.709 1.00 56.84 84 GLU A N 1
ATOM 699 C CA . GLU A 1 84 ? 5.152 -9.160 -10.096 1.00 56.84 84 GLU A CA 1
ATOM 700 C C . GLU A 1 84 ? 4.348 -10.127 -10.968 1.00 56.84 84 GLU A C 1
ATOM 702 O O . GLU A 1 84 ? 4.618 -11.328 -10.967 1.00 56.84 84 GLU A O 1
ATOM 707 N N . MET A 1 85 ? 3.312 -9.637 -11.659 1.00 50.97 85 MET A N 1
ATOM 708 C CA . MET A 1 85 ? 2.620 -10.460 -12.652 1.00 50.97 85 MET A CA 1
ATOM 709 C C . MET A 1 85 ? 3.548 -10.672 -13.857 1.00 50.97 85 MET A C 1
ATOM 711 O O . MET A 1 85 ? 3.895 -9.726 -14.572 1.00 50.97 85 MET A O 1
ATOM 715 N N . ILE A 1 86 ? 3.996 -11.923 -14.018 1.00 46.72 86 ILE A N 1
ATOM 716 C CA . ILE A 1 86 ? 4.833 -12.403 -15.130 1.00 46.72 86 ILE A CA 1
ATOM 717 C C . ILE A 1 86 ? 4.032 -12.407 -16.423 1.00 46.72 86 ILE A C 1
ATOM 719 O O . ILE A 1 86 ? 2.846 -12.791 -16.410 1.00 46.72 86 ILE A O 1
#

Secondary structure (DSSP, 8-state):
---TTHHHHHHHHEEEEEEEEEEETTTTEEEEEEEEEETTS---SS-SEEEEEEESSHHHHHHHHHHHHTTSPEEEEEEEEE----